Protein AF-F2NY51-F1 (afdb_monomer)

Secondary structure (DSSP, 8-state):
---HHHHHHHHHHHHHHHHHHHTS---HHHHHHHHHHHHHHHHHHHS-GGG--HHHHHHHHHHHHT-

Structure (mmCIF, N/CA/C/O backbone):
data_AF-F2NY51-F1
#
_entry.id   AF-F2NY51-F1
#
loop_
_atom_site.group_PDB
_atom_site.id
_atom_site.type_symbol
_atom_site.label_atom_id
_atom_site.label_alt_id
_atom_site.label_comp_id
_atom_site.label_asym_id
_atom_site.label_entity_id
_atom_site.label_seq_id
_atom_site.pdbx_PDB_ins_code
_atom_site.Cartn_x
_atom_site.Cartn_y
_atom_site.Cartn_z
_atom_site.occupancy
_atom_site.B_iso_or_equiv
_atom_site.auth_seq_id
_atom_site.auth_comp_id
_atom_site.auth_asym_id
_atom_site.auth_atom_id
_atom_site.pdbx_PDB_model_num
ATOM 1 N N . MET A 1 1 ? -9.433 -2.769 9.472 1.00 75.81 1 MET A N 1
ATOM 2 C CA . MET A 1 1 ? -9.320 -1.643 10.408 1.00 75.81 1 MET A CA 1
ATOM 3 C C . MET A 1 1 ? -7.864 -1.509 10.793 1.00 75.81 1 MET A C 1
ATOM 5 O O . MET A 1 1 ? -7.310 -2.464 11.332 1.00 75.81 1 MET A O 1
ATOM 9 N N . ALA A 1 2 ? -7.251 -0.389 10.428 1.00 85.81 2 ALA A N 1
ATOM 10 C CA . ALA A 1 2 ? -5.901 -0.031 10.827 1.00 85.81 2 ALA A CA 1
ATOM 11 C C . ALA A 1 2 ? -5.973 0.908 12.037 1.00 85.81 2 ALA A C 1
ATOM 13 O O . ALA A 1 2 ? -7.024 1.471 12.335 1.00 85.81 2 ALA A O 1
ATOM 14 N N . THR A 1 3 ? -4.861 1.089 12.730 1.00 95.56 3 THR A N 1
ATOM 15 C CA . THR A 1 3 ? -4.659 2.168 13.702 1.00 95.56 3 THR A CA 1
ATOM 16 C C . THR A 1 3 ? -4.117 3.422 13.013 1.00 95.56 3 THR A C 1
ATOM 18 O O . THR A 1 3 ? -3.631 3.368 11.881 1.00 95.56 3 THR A O 1
ATOM 21 N N . ILE A 1 4 ? -4.143 4.561 13.712 1.00 94.06 4 ILE A N 1
ATOM 22 C CA . ILE A 1 4 ? -3.526 5.800 13.216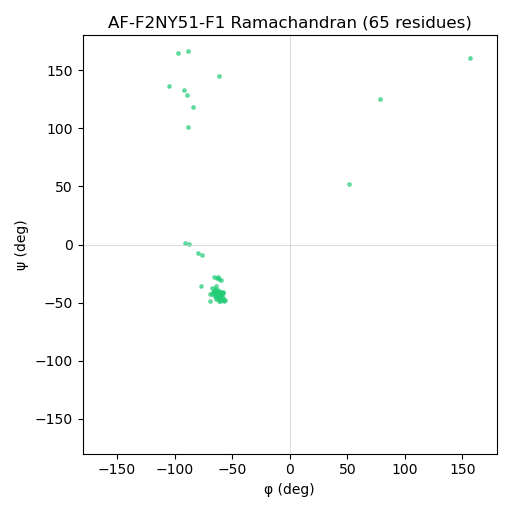 1.00 94.06 4 ILE A CA 1
ATOM 23 C C . ILE A 1 4 ? -2.027 5.611 12.921 1.00 94.06 4 ILE A C 1
ATOM 25 O O . ILE A 1 4 ? -1.563 6.000 11.855 1.00 94.06 4 ILE A O 1
ATOM 29 N N . MET A 1 5 ? -1.303 4.895 13.791 1.00 96.75 5 MET A N 1
ATOM 30 C CA . MET A 1 5 ? 0.118 4.592 13.583 1.00 96.75 5 MET A CA 1
ATOM 31 C C . MET A 1 5 ? 0.341 3.677 12.376 1.00 96.75 5 MET A C 1
ATOM 33 O O . MET A 1 5 ? 1.274 3.874 11.608 1.00 96.75 5 MET A O 1
ATOM 37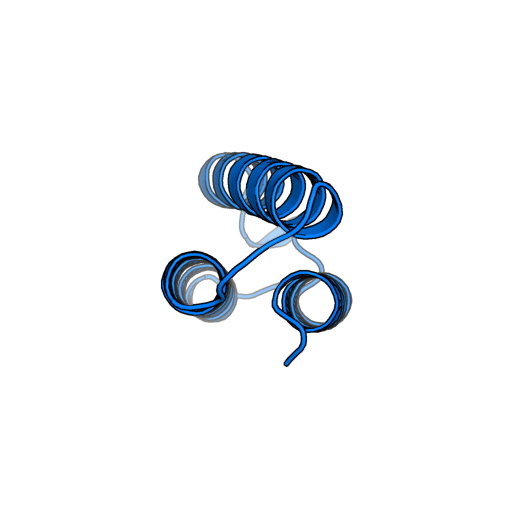 N N . GLU A 1 6 ? -0.519 2.681 12.175 1.00 97.31 6 GLU A N 1
ATOM 38 C CA . GLU A 1 6 ? -0.446 1.805 11.003 1.00 97.31 6 GLU A CA 1
ATOM 39 C C . GLU A 1 6 ? -0.701 2.571 9.698 1.00 97.31 6 GLU A C 1
ATOM 41 O O . GLU A 1 6 ? -0.044 2.293 8.695 1.00 97.31 6 GLU A O 1
ATOM 46 N N . LYS A 1 7 ? -1.599 3.564 9.698 1.00 96.19 7 LYS A N 1
ATOM 47 C CA . LYS A 1 7 ? -1.786 4.463 8.550 1.00 96.19 7 LYS A CA 1
ATOM 48 C C . LYS A 1 7 ? -0.511 5.263 8.255 1.00 96.19 7 LYS A C 1
ATOM 50 O O . LYS A 1 7 ? -0.121 5.337 7.089 1.00 96.19 7 LYS A O 1
ATOM 55 N N . ASP A 1 8 ? 0.157 5.792 9.277 1.00 96.81 8 ASP A N 1
ATOM 56 C CA . ASP A 1 8 ? 1.428 6.509 9.107 1.00 96.81 8 ASP A CA 1
ATOM 57 C C . ASP A 1 8 ? 2.522 5.587 8.549 1.00 96.81 8 ASP A C 1
ATOM 59 O O . ASP A 1 8 ? 3.198 5.934 7.580 1.00 96.81 8 ASP A O 1
ATOM 63 N N . VAL A 1 9 ? 2.622 4.355 9.062 1.00 96.75 9 VAL A N 1
ATOM 64 C CA . VAL A 1 9 ? 3.543 3.333 8.536 1.00 96.75 9 VAL A CA 1
ATOM 65 C C . VAL A 1 9 ? 3.266 3.032 7.061 1.00 96.75 9 VAL A C 1
ATOM 67 O O . VAL A 1 9 ? 4.206 2.913 6.274 1.00 96.75 9 VAL A O 1
ATOM 70 N N . LEU A 1 10 ? 1.998 2.931 6.649 1.00 97.31 10 LEU A N 1
ATOM 71 C CA . LEU A 1 10 ? 1.648 2.723 5.240 1.00 97.31 10 LEU A CA 1
ATOM 72 C C . LEU A 1 10 ? 2.062 3.914 4.363 1.00 97.31 10 LEU A C 1
ATOM 74 O O . LEU A 1 10 ? 2.545 3.704 3.250 1.00 97.31 10 LEU A O 1
ATOM 78 N N . LEU A 1 11 ? 1.896 5.151 4.840 1.00 97.06 11 LEU A N 1
ATOM 79 C CA . LEU A 1 11 ? 2.300 6.359 4.110 1.00 97.06 11 LEU A CA 1
ATOM 80 C C . LEU A 1 11 ? 3.821 6.442 3.925 1.00 97.06 11 LEU A C 1
ATOM 82 O O . LEU A 1 11 ? 4.291 6.781 2.829 1.00 97.06 11 LEU A O 1
ATOM 86 N N . GLU A 1 12 ? 4.577 6.086 4.962 1.00 96.62 12 GLU A N 1
ATOM 87 C CA . GLU A 1 12 ? 6.036 5.975 4.902 1.00 96.62 12 GLU A CA 1
ATOM 88 C C . GLU A 1 12 ? 6.466 4.866 3.939 1.00 96.62 12 GLU A C 1
ATOM 90 O O . GLU A 1 12 ? 7.282 5.093 3.043 1.00 96.62 12 GLU A O 1
ATOM 95 N N . LEU A 1 13 ? 5.845 3.686 4.031 1.00 95.69 13 LEU A N 1
ATOM 96 C CA . LEU A 1 13 ? 6.155 2.553 3.162 1.00 95.69 13 LEU A CA 1
ATOM 97 C C . LEU A 1 13 ? 5.899 2.872 1.680 1.00 95.69 13 LEU A C 1
ATOM 99 O O . LEU A 1 13 ? 6.709 2.506 0.825 1.00 95.69 13 LEU A O 1
ATOM 103 N N . VAL A 1 14 ? 4.807 3.576 1.357 1.00 96.06 14 VAL A N 1
ATOM 104 C CA . VAL A 1 14 ? 4.541 4.032 -0.019 1.00 96.06 14 VAL A CA 1
ATOM 105 C C . VAL A 1 14 ? 5.597 5.034 -0.480 1.00 96.06 14 VAL A C 1
ATOM 107 O O . VAL A 1 14 ? 6.095 4.918 -1.600 1.00 96.06 14 VAL A O 1
ATOM 110 N N . SER A 1 15 ? 5.963 6.000 0.365 1.00 94.00 15 SER A N 1
ATOM 111 C CA . SER A 1 15 ? 6.961 7.022 0.018 1.00 94.00 15 SER A CA 1
ATOM 112 C C . SER A 1 15 ? 8.345 6.404 -0.213 1.00 94.00 15 SER A C 1
ATOM 114 O O . SER A 1 15 ? 9.007 6.733 -1.198 1.00 94.00 15 SER A O 1
ATOM 116 N N . TYR A 1 16 ? 8.734 5.437 0.619 1.00 93.12 16 TYR A N 1
ATOM 117 C CA . TYR A 1 16 ? 9.943 4.638 0.432 1.00 93.12 16 TYR A CA 1
ATOM 118 C C . TYR A 1 16 ? 9.904 3.816 -0.865 1.00 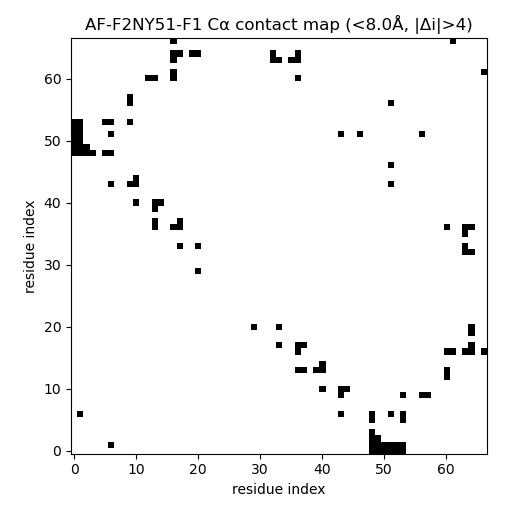93.12 16 TYR A C 1
ATOM 120 O O . TYR A 1 16 ? 10.866 3.824 -1.633 1.00 93.12 16 TYR A O 1
ATOM 128 N N . SER A 1 17 ? 8.782 3.147 -1.148 1.00 92.25 17 SER A N 1
ATOM 129 C CA . SER A 1 17 ? 8.618 2.332 -2.362 1.00 92.25 17 SER A CA 1
ATOM 130 C C . SER A 1 17 ? 8.736 3.175 -3.636 1.00 92.25 17 SER A C 1
ATOM 132 O O . SER A 1 17 ? 9.397 2.765 -4.589 1.00 92.25 17 SER A O 1
ATOM 134 N N . LEU A 1 18 ? 8.155 4.380 -3.640 1.00 91.31 18 LEU A N 1
ATOM 135 C CA . LEU A 1 18 ? 8.292 5.340 -4.740 1.00 91.31 18 LEU A CA 1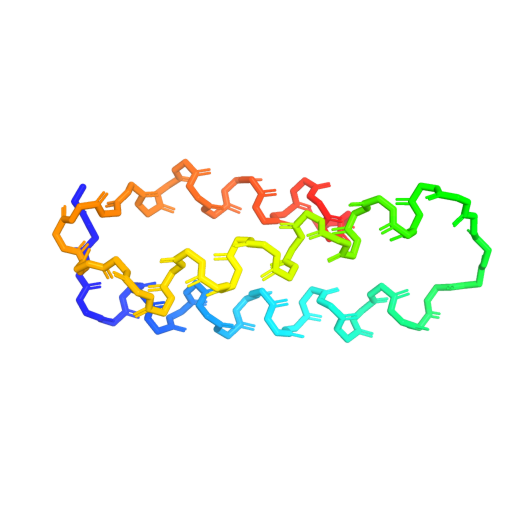
ATOM 136 C C . LEU A 1 18 ? 9.754 5.768 -4.943 1.00 91.31 18 LEU A C 1
ATOM 138 O O . LEU A 1 18 ? 10.241 5.762 -6.073 1.00 91.31 18 LEU A O 1
ATOM 142 N N . ALA A 1 19 ? 10.476 6.075 -3.860 1.00 89.25 19 ALA A N 1
ATOM 143 C CA . ALA A 1 19 ? 11.896 6.421 -3.937 1.00 89.25 19 ALA A CA 1
ATOM 144 C C . ALA A 1 19 ? 12.744 5.260 -4.490 1.00 89.25 19 ALA A C 1
ATOM 146 O O . ALA A 1 19 ? 13.639 5.472 -5.310 1.00 89.25 19 ALA A O 1
ATOM 147 N N . MET A 1 20 ? 12.431 4.022 -4.098 1.00 86.56 20 MET A N 1
ATOM 148 C CA . MET A 1 20 ? 13.114 2.828 -4.599 1.00 86.56 20 MET A CA 1
ATOM 149 C C . MET A 1 20 ? 12.842 2.554 -6.079 1.00 86.56 20 MET A C 1
ATOM 151 O O . MET A 1 20 ? 13.759 2.156 -6.799 1.00 86.56 20 MET A O 1
ATOM 155 N N . LEU A 1 21 ? 11.619 2.793 -6.558 1.00 84.88 21 LEU A N 1
ATOM 156 C CA . LEU A 1 21 ? 11.298 2.679 -7.984 1.00 84.88 21 LEU A CA 1
ATOM 157 C C . LEU A 1 21 ? 12.043 3.717 -8.825 1.00 84.88 21 LEU A C 1
ATOM 159 O O . LEU A 1 21 ? 12.524 3.380 -9.905 1.00 84.88 21 LEU A O 1
ATOM 163 N N . HIS A 1 22 ? 12.195 4.945 -8.323 1.00 77.62 22 HIS A N 1
ATOM 164 C CA . HIS A 1 22 ? 12.927 6.002 -9.025 1.00 77.62 22 HIS A CA 1
ATOM 165 C C . HIS A 1 22 ? 14.407 5.642 -9.261 1.00 77.62 22 HIS A C 1
ATOM 167 O O . HIS A 1 22 ? 14.989 6.036 -10.270 1.00 77.62 22 HIS A O 1
ATOM 173 N N . ASN A 1 23 ? 14.997 4.829 -8.377 1.00 75.50 23 ASN A N 1
ATOM 174 C CA . ASN A 1 23 ? 16.373 4.342 -8.505 1.00 75.50 23 ASN A CA 1
ATOM 175 C C . ASN A 1 23 ? 16.538 3.158 -9.478 1.00 75.50 23 ASN A C 1
ATOM 177 O O . ASN A 1 23 ? 17.670 2.767 -9.763 1.00 75.50 23 ASN A O 1
ATOM 181 N N . LYS A 1 24 ? 15.450 2.572 -10.000 1.00 73.38 24 LYS A N 1
ATOM 182 C CA . LYS A 1 24 ? 15.516 1.472 -10.976 1.00 73.38 24 LYS A CA 1
ATOM 183 C C . LYS A 1 24 ? 15.554 2.018 -12.412 1.00 73.38 24 LYS A C 1
ATOM 185 O O . LYS A 1 24 ? 14.722 2.837 -12.815 1.00 73.38 24 LYS A O 1
ATOM 190 N N . SER A 1 25 ? 16.530 1.551 -13.194 1.00 58.66 25 SER A N 1
ATOM 191 C CA . SER A 1 25 ? 16.693 1.886 -14.614 1.00 58.66 25 SER A CA 1
ATOM 192 C C . SER A 1 25 ? 15.808 0.987 -15.491 1.00 58.66 25 SER A C 1
ATOM 194 O O . SER A 1 25 ? 16.023 -0.219 -15.530 1.00 58.66 25 SER A O 1
ATOM 196 N N . ASN A 1 26 ? 14.879 1.612 -16.225 1.00 65.44 26 ASN A N 1
ATOM 197 C CA . ASN A 1 26 ? 13.974 1.076 -17.262 1.00 65.44 26 ASN A CA 1
ATOM 198 C C . ASN A 1 26 ? 12.719 0.295 -16.827 1.00 65.44 26 ASN A C 1
ATOM 200 O O . ASN A 1 26 ? 12.818 -0.732 -16.168 1.00 65.44 26 ASN A O 1
ATOM 204 N N . SER A 1 27 ? 11.561 0.757 -17.327 1.00 65.12 27 SER A N 1
ATOM 205 C CA . SER A 1 27 ? 10.506 0.009 -18.057 1.00 65.12 27 SER A CA 1
ATOM 206 C C . SER A 1 27 ? 9.148 0.728 -17.938 1.00 65.12 27 SER A C 1
ATOM 208 O O . SER A 1 27 ? 8.946 1.522 -17.018 1.00 65.12 27 SER A O 1
ATOM 210 N N . ASP A 1 28 ? 8.204 0.436 -18.838 1.00 63.19 28 ASP A N 1
ATOM 211 C CA . ASP A 1 28 ? 6.803 0.8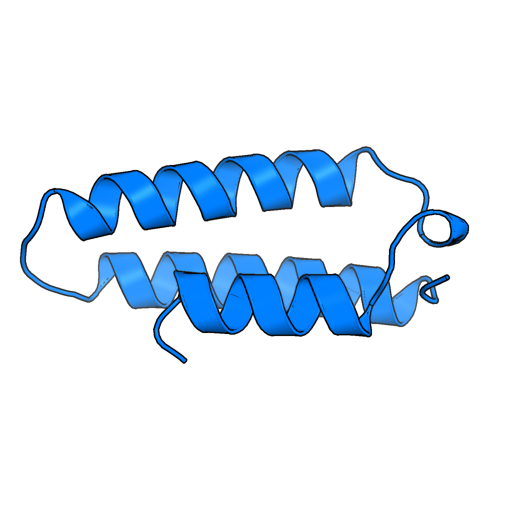82 -18.724 1.00 63.19 28 ASP A CA 1
ATOM 212 C C . ASP A 1 28 ? 6.134 0.362 -17.431 1.00 63.19 28 ASP A C 1
ATOM 214 O O . ASP A 1 28 ? 5.323 1.056 -16.816 1.00 63.19 28 ASP A O 1
ATOM 218 N N . GLU A 1 29 ? 6.551 -0.810 -16.933 1.00 65.75 29 GLU A N 1
ATOM 219 C CA . GLU A 1 29 ? 6.067 -1.386 -15.665 1.00 65.75 29 GLU A CA 1
ATOM 220 C C . GLU A 1 29 ? 6.424 -0.519 -14.447 1.00 65.75 29 GLU A C 1
ATOM 222 O O . GLU A 1 29 ? 5.685 -0.494 -13.453 1.00 65.75 29 GLU A O 1
ATOM 227 N N . ARG A 1 30 ? 7.533 0.236 -14.519 1.00 73.94 30 ARG A N 1
ATOM 228 C CA . ARG A 1 30 ? 7.896 1.231 -13.501 1.00 73.94 30 ARG A CA 1
ATOM 229 C C . ARG A 1 30 ? 6.850 2.338 -13.443 1.00 73.94 30 ARG A C 1
ATOM 231 O O . ARG A 1 30 ? 6.423 2.699 -12.351 1.00 73.94 30 ARG A O 1
ATOM 238 N N . THR A 1 31 ? 6.430 2.851 -14.599 1.00 80.44 31 THR A N 1
ATOM 239 C CA . THR A 1 31 ? 5.447 3.938 -14.700 1.00 80.44 31 THR A CA 1
ATOM 240 C C . THR A 1 31 ? 4.077 3.507 -14.180 1.00 80.44 31 THR A C 1
ATOM 242 O O . THR A 1 31 ? 3.426 4.273 -13.465 1.00 80.44 31 THR A O 1
ATOM 245 N N . ASP A 1 32 ? 3.658 2.274 -14.460 1.00 86.88 32 ASP A N 1
ATOM 246 C CA . ASP A 1 32 ? 2.397 1.741 -13.935 1.00 86.88 32 ASP A CA 1
ATOM 247 C C . ASP A 1 32 ? 2.449 1.508 -12.419 1.00 86.88 32 ASP A C 1
ATOM 249 O O . ASP A 1 32 ? 1.518 1.888 -11.698 1.00 86.88 32 ASP A O 1
ATOM 253 N N . SER A 1 33 ? 3.554 0.958 -11.910 1.00 89.69 33 SER A N 1
ATOM 254 C CA . SER A 1 33 ? 3.756 0.742 -10.470 1.00 89.69 33 SER A CA 1
ATOM 255 C C . SER A 1 33 ? 3.838 2.061 -9.698 1.00 89.69 33 SER A C 1
ATOM 257 O O . SER A 1 33 ? 3.220 2.207 -8.641 1.00 89.69 33 SER A O 1
ATOM 259 N N . GLU A 1 34 ? 4.530 3.056 -10.254 1.00 91.31 34 GLU A N 1
ATOM 260 C CA . GLU A 1 34 ? 4.611 4.414 -9.717 1.00 91.31 34 GLU A CA 1
ATOM 261 C C . GLU A 1 34 ? 3.228 5.076 -9.674 1.00 91.31 34 GLU A C 1
ATOM 263 O O . GLU A 1 34 ? 2.805 5.566 -8.623 1.00 91.31 34 GLU A O 1
ATOM 268 N N . ARG A 1 35 ? 2.465 5.025 -10.775 1.00 92.31 35 ARG A N 1
ATOM 269 C CA . ARG A 1 35 ? 1.099 5.570 -10.826 1.00 92.31 35 ARG A CA 1
ATOM 270 C C . ARG A 1 35 ? 0.185 4.889 -9.804 1.00 92.31 35 ARG A C 1
ATOM 272 O O . ARG A 1 35 ? -0.609 5.568 -9.141 1.00 92.31 35 ARG A O 1
ATOM 279 N N . ALA A 1 36 ? 0.297 3.569 -9.653 1.00 93.94 36 ALA A N 1
ATOM 280 C CA . ALA A 1 36 ? -0.476 2.803 -8.682 1.00 93.94 36 ALA A CA 1
ATOM 281 C C . ALA A 1 36 ? -0.130 3.195 -7.236 1.00 93.94 36 ALA A C 1
ATOM 283 O O . ALA A 1 36 ? -1.037 3.407 -6.428 1.00 93.94 36 ALA A O 1
ATOM 284 N N . LEU A 1 37 ? 1.157 3.352 -6.914 1.00 94.56 37 LEU A N 1
ATOM 285 C CA . LEU A 1 37 ? 1.615 3.796 -5.596 1.00 94.56 37 LEU A CA 1
ATOM 286 C C . LEU A 1 37 ? 1.209 5.245 -5.297 1.00 94.56 37 LEU A C 1
ATOM 288 O O . LEU A 1 37 ? 0.739 5.519 -4.194 1.00 94.56 37 LEU A O 1
ATOM 292 N N . CYS A 1 38 ? 1.298 6.159 -6.265 1.00 94.75 38 CYS A N 1
ATOM 293 C CA . CYS A 1 38 ? 0.817 7.536 -6.117 1.00 94.75 38 CYS A CA 1
ATOM 294 C C . CYS A 1 38 ? -0.695 7.588 -5.851 1.00 94.75 38 CYS A C 1
ATOM 296 O O . CYS A 1 38 ? -1.148 8.291 -4.944 1.00 94.75 38 CYS A O 1
ATOM 298 N N . SER A 1 39 ? -1.474 6.790 -6.586 1.00 96.25 39 SER A N 1
ATOM 299 C CA . SER A 1 39 ? -2.921 6.667 -6.368 1.00 96.25 39 SER A CA 1
ATOM 300 C C . SER A 1 39 ? -3.231 6.102 -4.979 1.00 96.25 39 SER A C 1
ATOM 302 O O . SER A 1 39 ? -4.114 6.603 -4.279 1.00 96.25 39 SER A O 1
ATOM 304 N N . LEU A 1 40 ? -2.470 5.095 -4.540 1.00 96.19 40 LEU A N 1
ATOM 305 C CA . LEU A 1 40 ? -2.613 4.509 -3.211 1.00 96.19 40 LEU A CA 1
ATOM 306 C C . LEU A 1 40 ? -2.244 5.504 -2.103 1.00 96.19 40 LEU A C 1
ATOM 308 O O . LEU A 1 40 ? -2.978 5.599 -1.123 1.00 96.19 40 LEU A O 1
ATOM 312 N N . LYS A 1 41 ? -1.174 6.293 -2.276 1.00 96.62 41 LYS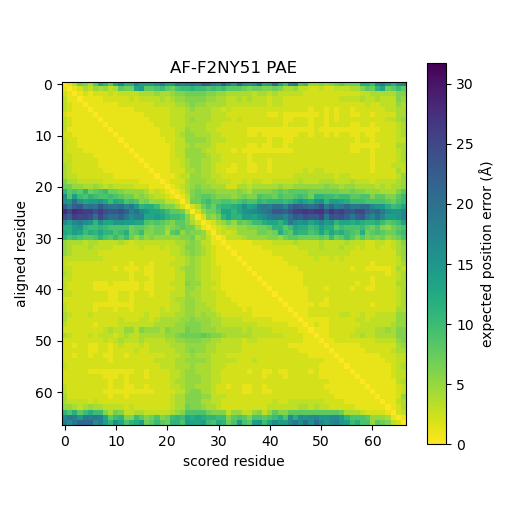 A N 1
ATOM 313 C CA . LYS A 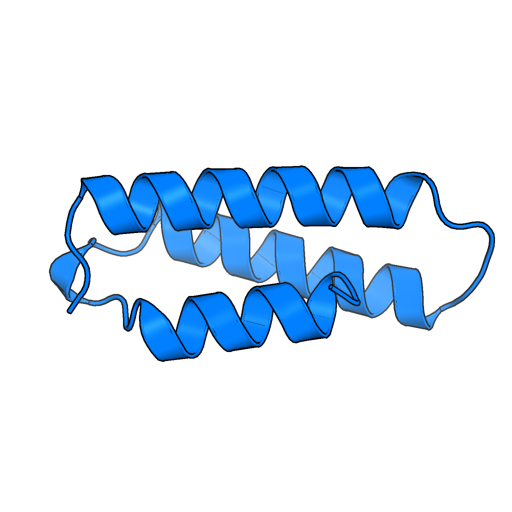1 41 ? -0.797 7.378 -1.355 1.00 96.62 41 LYS A CA 1
ATOM 314 C C . LYS A 1 41 ? -1.936 8.377 -1.195 1.00 96.62 41 LYS A C 1
ATOM 316 O O . LYS A 1 41 ? -2.312 8.705 -0.073 1.00 96.62 41 LYS A O 1
ATOM 321 N N . HIS A 1 42 ? -2.514 8.825 -2.309 1.00 97.31 42 HIS A N 1
ATOM 322 C CA . HIS A 1 42 ? -3.635 9.760 -2.286 1.00 97.31 42 HIS A CA 1
ATOM 323 C C . HIS A 1 42 ? -4.856 9.164 -1.575 1.00 97.31 42 HIS A C 1
ATOM 325 O O . HIS A 1 42 ? -5.475 9.836 -0.750 1.00 97.31 42 HIS A O 1
ATOM 331 N N . LYS A 1 43 ? -5.169 7.887 -1.829 1.00 96.25 43 LYS A N 1
ATOM 332 C CA . LYS A 1 43 ? -6.242 7.182 -1.121 1.00 96.25 43 LYS A CA 1
ATOM 333 C C . LYS A 1 43 ? -5.976 7.128 0.384 1.00 96.25 43 LYS A C 1
ATOM 335 O O . LYS A 1 43 ? -6.858 7.487 1.153 1.00 96.25 43 LYS A O 1
ATOM 340 N N . LEU A 1 44 ? -4.775 6.729 0.803 1.00 96.19 44 LEU A N 1
ATOM 341 C CA . LEU A 1 44 ? -4.400 6.636 2.216 1.00 96.19 44 LEU A CA 1
ATOM 342 C C . LEU A 1 44 ? -4.533 7.978 2.938 1.00 96.19 44 LEU A C 1
ATOM 344 O O . LEU A 1 44 ? -5.114 8.018 4.017 1.00 96.19 44 LEU A O 1
ATOM 348 N N . ILE A 1 45 ? -4.064 9.077 2.337 1.00 96.38 45 ILE A N 1
ATOM 349 C CA . ILE A 1 45 ? -4.184 10.426 2.915 1.00 96.38 45 ILE A CA 1
ATOM 350 C C . ILE A 1 45 ? -5.654 10.760 3.203 1.00 96.38 45 ILE A C 1
ATOM 352 O O . ILE A 1 45 ? -5.977 11.165 4.319 1.00 96.38 45 ILE A O 1
ATOM 356 N N . ASN A 1 46 ? -6.535 10.511 2.230 1.00 96.88 46 ASN A N 1
ATOM 357 C CA . ASN A 1 46 ? -7.941 10.920 2.268 1.00 96.88 46 ASN A CA 1
ATOM 358 C C . ASN A 1 46 ? -8.906 9.884 2.878 1.00 96.88 46 ASN A C 1
ATOM 360 O O . ASN A 1 46 ? -10.107 10.132 2.914 1.00 96.88 46 ASN A O 1
ATOM 364 N N . THR A 1 47 ? -8.418 8.730 3.339 1.00 94.81 47 THR A N 1
ATOM 365 C CA . THR A 1 47 ? -9.247 7.686 3.971 1.00 94.81 47 THR A CA 1
ATOM 366 C C . THR A 1 47 ? -9.031 7.701 5.481 1.00 94.81 47 THR A C 1
ATOM 368 O O . THR A 1 47 ? -7.886 7.793 5.929 1.00 94.81 47 THR A O 1
ATOM 371 N N . ASP A 1 48 ? -10.096 7.603 6.278 1.00 95.31 48 ASP A N 1
ATOM 372 C CA . ASP A 1 48 ? -9.967 7.448 7.731 1.00 95.31 48 ASP A CA 1
ATOM 373 C C . ASP A 1 48 ? -9.223 6.146 8.073 1.00 95.31 48 ASP A C 1
ATOM 375 O O . ASP A 1 48 ? -9.345 5.143 7.368 1.00 95.31 48 ASP A O 1
ATOM 379 N N . PHE A 1 49 ? -8.413 6.139 9.134 1.00 92.69 49 PHE A N 1
ATOM 380 C CA . PHE A 1 49 ? -7.593 4.967 9.460 1.00 92.69 49 PHE A CA 1
ATOM 381 C C . PHE A 1 49 ? -8.437 3.723 9.784 1.00 92.69 49 PHE A C 1
ATOM 383 O O . PHE A 1 49 ? -8.009 2.599 9.500 1.00 92.69 49 PHE A O 1
ATOM 390 N N . ASN A 1 50 ? -9.658 3.907 10.296 1.00 94.62 50 ASN A N 1
ATOM 391 C CA . ASN A 1 50 ? -10.550 2.795 10.610 1.00 94.62 50 ASN A CA 1
ATOM 392 C C . ASN A 1 50 ? -11.003 2.034 9.349 1.00 94.62 50 ASN A C 1
ATOM 394 O O . ASN A 1 50 ? -11.194 0.814 9.392 1.00 94.62 50 ASN A O 1
ATOM 398 N N . ASP A 1 51 ? -11.063 2.716 8.205 1.00 96.12 51 ASP A N 1
ATOM 399 C CA . ASP A 1 51 ? -11.509 2.154 6.926 1.00 96.12 51 ASP A CA 1
ATOM 400 C C . ASP A 1 51 ? -10.380 1.479 6.131 1.00 96.12 51 ASP A C 1
ATOM 402 O O . ASP A 1 51 ? -10.589 0.949 5.036 1.00 96.12 51 ASP A O 1
ATOM 406 N N . ILE A 1 52 ? -9.160 1.471 6.671 1.00 95.94 52 ILE A N 1
ATOM 407 C CA . ILE A 1 52 ? -8.002 0.863 6.022 1.00 95.94 52 ILE A CA 1
ATOM 408 C C . ILE A 1 52 ? -7.855 -0.596 6.478 1.00 95.94 52 ILE A C 1
ATOM 410 O O . ILE A 1 52 ? -7.899 -0.932 7.666 1.00 95.94 52 ILE A O 1
ATOM 414 N N . ASP A 1 53 ? -7.642 -1.504 5.526 1.00 96.50 53 ASP A N 1
ATOM 415 C CA . ASP A 1 53 ? -7.118 -2.839 5.816 1.00 96.50 53 ASP A CA 1
ATOM 416 C C . ASP A 1 53 ? -5.591 -2.782 5.780 1.00 96.50 53 ASP A C 1
ATOM 418 O O . ASP A 1 53 ? -4.978 -2.761 4.708 1.00 96.50 53 ASP A O 1
ATOM 422 N N . TYR A 1 54 ? -4.973 -2.734 6.960 1.00 94.75 54 TYR A N 1
ATOM 423 C CA . TYR A 1 54 ? -3.526 -2.606 7.082 1.00 94.75 54 TYR A CA 1
ATOM 424 C C . TYR A 1 54 ? -2.769 -3.744 6.386 1.00 94.75 54 TYR A C 1
ATOM 426 O O . TYR A 1 54 ? -1.821 -3.494 5.635 1.00 94.75 54 TYR A O 1
ATOM 434 N N . LYS A 1 55 ? -3.197 -4.997 6.582 1.00 96.00 55 LYS A N 1
ATOM 435 C CA . LYS A 1 55 ? -2.495 -6.171 6.044 1.00 96.00 55 LYS A CA 1
ATOM 436 C C . LYS A 1 55 ? -2.615 -6.227 4.528 1.00 96.00 55 LYS A C 1
ATOM 438 O O . LYS A 1 55 ? -1.599 -6.364 3.845 1.00 96.00 55 LYS A O 1
ATOM 443 N N . ALA A 1 56 ? -3.829 -6.072 4.002 1.00 95.81 56 ALA A N 1
ATOM 444 C CA . ALA A 1 56 ? -4.057 -6.088 2.560 1.00 95.81 56 ALA A CA 1
ATOM 445 C C . ALA A 1 56 ? -3.310 -4.939 1.867 1.00 95.81 56 ALA A C 1
ATOM 447 O O . ALA A 1 56 ? -2.669 -5.142 0.832 1.00 95.81 56 ALA A O 1
ATOM 448 N N . THR A 1 57 ? -3.327 -3.748 2.472 1.00 95.88 57 THR A N 1
ATOM 449 C CA . THR A 1 57 ? -2.646 -2.576 1.914 1.00 95.88 57 THR A CA 1
ATOM 450 C C . THR A 1 57 ? -1.128 -2.738 1.944 1.00 95.88 57 THR A C 1
ATOM 452 O O . THR A 1 57 ? -0.475 -2.471 0.939 1.00 95.88 57 THR A O 1
ATOM 455 N N . THR A 1 58 ? -0.561 -3.258 3.035 1.00 96.00 58 THR A N 1
ATOM 456 C CA . THR A 1 58 ? 0.880 -3.548 3.132 1.00 96.00 58 THR A CA 1
ATOM 457 C C . THR A 1 58 ? 1.328 -4.528 2.048 1.00 96.00 58 THR A C 1
ATOM 459 O O . THR A 1 58 ? 2.310 -4.268 1.351 1.00 96.00 58 THR A O 1
ATOM 462 N N . THR A 1 59 ? 0.601 -5.637 1.867 1.00 95.69 59 THR A N 1
ATOM 463 C CA . THR A 1 59 ? 0.895 -6.621 0.813 1.00 95.69 59 THR A CA 1
ATOM 464 C C . THR A 1 59 ? 0.853 -5.976 -0.567 1.00 95.69 59 THR A C 1
ATOM 466 O O . THR A 1 59 ? 1.750 -6.202 -1.380 1.00 95.69 59 THR A O 1
ATOM 469 N N . ARG A 1 60 ? -0.144 -5.120 -0.821 1.00 95.00 60 ARG A N 1
ATOM 470 C CA . ARG A 1 60 ? -0.262 -4.411 -2.096 1.00 95.00 60 ARG A CA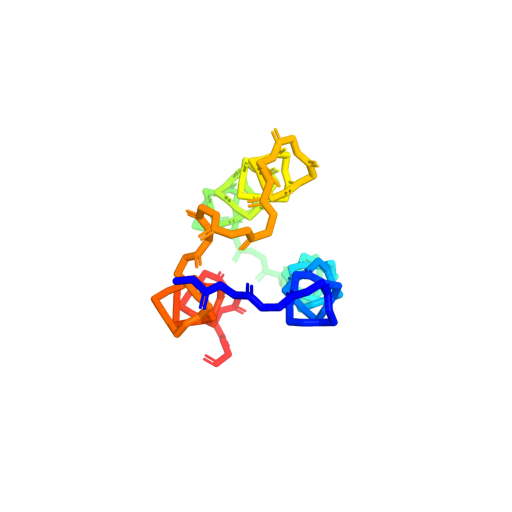 1
ATOM 471 C C . ARG A 1 60 ? 0.918 -3.472 -2.353 1.00 95.00 60 ARG A C 1
ATOM 473 O O . ARG A 1 60 ? 1.417 -3.446 -3.473 1.00 95.00 60 ARG A O 1
ATOM 480 N N . ILE A 1 61 ? 1.371 -2.725 -1.345 1.00 94.62 61 ILE A N 1
ATOM 481 C CA . ILE A 1 61 ? 2.513 -1.807 -1.483 1.00 94.62 61 ILE A CA 1
ATOM 482 C C . ILE A 1 61 ? 3.788 -2.579 -1.827 1.00 94.62 61 ILE A C 1
ATOM 484 O O . ILE A 1 61 ? 4.483 -2.203 -2.766 1.00 94.62 61 ILE A O 1
ATOM 488 N N . LYS A 1 62 ? 4.059 -3.688 -1.128 1.00 91.44 62 LYS A N 1
ATOM 489 C CA . LYS A 1 62 ? 5.247 -4.522 -1.374 1.00 91.44 62 LYS A CA 1
ATOM 490 C C . LYS A 1 62 ? 5.279 -5.088 -2.796 1.00 91.44 62 LYS A C 1
ATOM 492 O O . LYS A 1 62 ? 6.288 -4.966 -3.483 1.00 91.44 62 LYS A O 1
ATOM 497 N N . GLN A 1 63 ? 4.138 -5.587 -3.278 1.00 90.94 63 GLN A N 1
ATOM 498 C CA . GLN A 1 63 ? 3.994 -6.059 -4.660 1.00 90.94 63 GLN A CA 1
ATOM 499 C C . GLN A 1 63 ? 4.305 -4.968 -5.694 1.00 90.94 63 GLN A C 1
ATOM 501 O O . GLN A 1 63 ? 4.945 -5.252 -6.699 1.00 90.94 63 GLN A O 1
ATOM 506 N N . LEU A 1 64 ? 3.861 -3.730 -5.451 1.00 89.94 64 LEU A N 1
ATOM 507 C CA . LEU A 1 64 ? 4.076 -2.601 -6.364 1.00 89.94 64 LEU A CA 1
ATOM 508 C C . LEU A 1 64 ? 5.502 -2.031 -6.293 1.00 89.94 64 LEU A C 1
ATOM 510 O O . LEU A 1 64 ? 6.048 -1.616 -7.308 1.00 89.94 64 LEU A O 1
ATOM 514 N N . GLY A 1 65 ? 6.120 -2.004 -5.111 1.00 82.56 65 GLY A N 1
ATOM 515 C CA . GLY A 1 65 ? 7.509 -1.563 -4.935 1.00 82.56 65 GLY A CA 1
ATOM 516 C C . GLY A 1 65 ? 8.554 -2.591 -5.392 1.00 82.56 65 GLY A C 1
ATOM 517 O O . GLY A 1 65 ? 9.745 -2.270 -5.449 1.00 82.56 65 GLY A O 1
ATOM 518 N N . ALA A 1 66 ? 8.119 -3.815 -5.723 1.00 67.50 66 ALA A N 1
ATOM 519 C CA . ALA A 1 66 ? 8.969 -4.996 -5.882 1.00 67.50 66 ALA A CA 1
ATOM 520 C C . ALA A 1 66 ? 9.877 -5.206 -4.652 1.00 67.50 66 ALA A C 1
ATOM 522 O O . ALA A 1 66 ? 11.103 -5.300 -4.780 1.00 67.50 66 ALA A O 1
ATOM 523 N N . MET A 1 67 ? 9.236 -5.209 -3.474 1.00 59.31 67 MET A N 1
ATOM 524 C CA . MET A 1 67 ? 9.802 -5.501 -2.150 1.00 59.31 67 MET A CA 1
ATOM 525 C C . MET A 1 67 ? 9.302 -6.836 -1.604 1.00 59.31 67 MET A C 1
ATOM 527 O O . MET A 1 67 ? 8.143 -7.207 -1.902 1.00 59.31 67 MET A O 1
#

Nearest PDB structures (foldseek):
  3lof-assembly3_E  TM=7.434E-01  e=8.656E-01  Homo sapiens
  2ip6-assembly1_A  TM=7.523E-01  e=2.102E+00  Pediococcus pentosaceus
  7z3q-assembly3_E  TM=3.910E-01  e=9.218E+00  Homo sapiens

Sequence (67 aa):
MATIMEKDVLLELVSYSLAMLHNKSNSDERTDSERALCSLKHKLINTDFN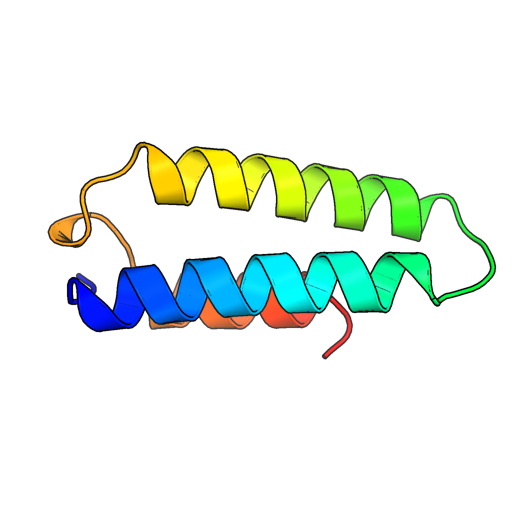DIDYKATTTRIKQLGAM

Organism: Treponema succinifaciens (strain ATCC 33096 / DSM 2489 / 6091) (NCBI:txid869209)

Radius of gyration: 11.8 Å; Cα contacts (8 Å, |Δi|>4): 61; chains: 1; bounding box: 28×18×32 Å

Solvent-accessible surface area (backbone atoms only — not comparable to full-atom values): 3722 Å² total; per-residue (Å²): 91,28,47,68,67,53,46,52,50,51,51,50,51,43,54,50,30,49,56,56,49,71,73,54,86,86,58,74,68,53,56,53,31,45,52,51,45,53,52,48,46,54,48,56,74,76,45,62,35,62,79,33,50,52,68,64,49,51,55,51,48,29,65,51,42,75,99

pLDDT: mean 89.18, std 10.65, range [58.66, 97.31]

Mean predicted aligned error: 4.11 Å

Foldseek 3Di:
DADPVLLVVLLVLLVVLLVLLVPDPDDVLSVVLNVVSVVLNVCSVPDDRVPDDSVVSVVSSCVSSVD